Protein AF-A0A2G2BUH9-F1 (afdb_monomer_lite)

Foldseek 3Di:
DVVVVVVVVVVVVVVVVVCCCVCPVVVCVPVQKDDDDPPPDIDGDDDPPDDD

Sequence (52 aa):
MRIIFWAGFAAFITDQLTKYIVVHAMELSRVRSIDVFPPLLNFRYGENRGIN

Secondary structure (DSSP, 8-state):
-HHHHHHHHHHHHHHHHHHHIIIIIT-HHHH-EEEEETTTEEEE--------

Radius of gyration: 14.54 Å; chains: 1; bounding box: 29×29×36 Å

pLDDT: mean 95.67, std 6.18, range [63.72, 98.75]

Structure (mmCIF, N/CA/C/O backbone):
data_AF-A0A2G2BUH9-F1
#
_entry.id   AF-A0A2G2BUH9-F1
#
loop_
_atom_site.group_PDB
_atom_site.id
_atom_site.type_symbol
_atom_site.label_atom_id
_atom_site.label_alt_id
_atom_site.label_comp_id
_atom_site.label_asym_id
_atom_site.label_entity_id
_atom_site.label_seq_id
_atom_site.pdbx_PDB_ins_code
_atom_site.Cartn_x
_atom_site.Cartn_y
_atom_site.Cartn_z
_atom_site.occupancy
_atom_site.B_iso_or_equiv
_atom_site.auth_seq_id
_atom_site.auth_comp_id
_atom_site.auth_asym_id
_atom_site.auth_atom_id
_atom_site.pdbx_PDB_model_num
ATOM 1 N N . MET A 1 1 ? 16.896 -6.032 -18.926 1.00 81.88 1 MET A N 1
ATOM 2 C CA . MET A 1 1 ? 16.187 -4.730 -18.885 1.00 81.88 1 MET A CA 1
ATOM 3 C C . MET A 1 1 ? 14.674 -4.835 -19.092 1.00 81.88 1 MET A C 1
ATOM 5 O O . MET A 1 1 ? 13.953 -4.366 -18.226 1.00 81.88 1 MET A O 1
ATOM 9 N N . ARG A 1 2 ? 14.158 -5.496 -20.146 1.00 90.19 2 ARG A N 1
ATOM 10 C CA . ARG A 1 2 ? 12.699 -5.595 -20.412 1.00 90.19 2 ARG A CA 1
ATOM 11 C C . ARG A 1 2 ? 11.861 -6.187 -19.263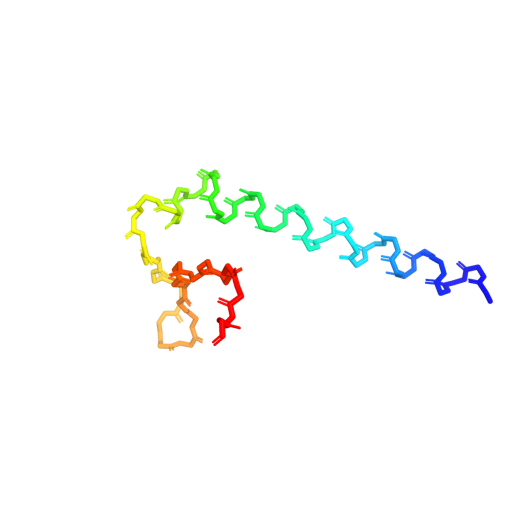 1.00 90.19 2 ARG A C 1
ATOM 13 O O . ARG A 1 2 ? 10.805 -5.656 -18.956 1.00 90.19 2 ARG A O 1
ATOM 20 N N . ILE A 1 3 ? 12.333 -7.259 -18.620 1.00 96.88 3 ILE A N 1
ATOM 21 C CA . ILE A 1 3 ? 11.626 -7.882 -17.481 1.00 96.88 3 ILE A CA 1
ATOM 22 C C . ILE A 1 3 ? 11.592 -6.941 -16.272 1.00 96.88 3 ILE A C 1
ATOM 24 O O . ILE A 1 3 ? 10.552 -6.790 -15.647 1.00 96.88 3 ILE A O 1
ATOM 28 N N . ILE A 1 4 ? 12.710 -6.270 -15.983 1.00 97.19 4 ILE A N 1
ATOM 29 C CA . ILE A 1 4 ? 12.817 -5.315 -14.870 1.00 97.19 4 ILE A CA 1
ATOM 30 C C . ILE A 1 4 ? 11.847 -4.148 -15.074 1.00 97.19 4 ILE A C 1
ATOM 32 O O . ILE A 1 4 ? 11.174 -3.753 -14.129 1.00 97.19 4 ILE A O 1
ATOM 36 N N . PHE A 1 5 ? 11.727 -3.645 -16.309 1.00 97.94 5 PHE A N 1
ATOM 37 C CA . PHE A 1 5 ? 10.757 -2.601 -16.635 1.00 97.94 5 PHE A CA 1
ATOM 38 C C . PHE A 1 5 ? 9.329 -3.037 -16.296 1.00 97.94 5 PHE A C 1
ATOM 40 O O . PHE A 1 5 ? 8.639 -2.343 -15.559 1.00 97.94 5 PHE A O 1
ATOM 47 N N . TRP A 1 6 ? 8.900 -4.204 -16.782 1.00 98.38 6 TRP A N 1
ATOM 48 C CA . TRP A 1 6 ? 7.540 -4.683 -16.532 1.00 98.38 6 TRP A CA 1
ATOM 49 C C . TRP A 1 6 ? 7.286 -5.025 -15.065 1.00 98.38 6 TRP A C 1
ATOM 51 O O . TRP A 1 6 ? 6.201 -4.745 -14.566 1.00 98.38 6 TRP A O 1
ATOM 61 N N . ALA A 1 7 ? 8.280 -5.566 -14.359 1.00 98.31 7 ALA A N 1
ATOM 62 C CA . ALA A 1 7 ? 8.184 -5.812 -12.925 1.00 98.31 7 ALA A CA 1
ATOM 63 C C . ALA A 1 7 ? 8.015 -4.502 -12.139 1.00 98.31 7 ALA A C 1
ATOM 65 O O . ALA A 1 7 ? 7.112 -4.396 -11.313 1.00 98.31 7 ALA A O 1
ATOM 66 N N . GLY A 1 8 ? 8.831 -3.483 -12.434 1.00 98.50 8 GLY A N 1
ATOM 67 C CA . GLY A 1 8 ? 8.714 -2.163 -11.812 1.00 98.50 8 GLY A CA 1
ATOM 68 C C . GLY A 1 8 ? 7.394 -1.471 -12.152 1.00 98.50 8 GLY A C 1
ATOM 69 O O . GLY A 1 8 ? 6.743 -0.919 -11.270 1.00 98.50 8 GLY A O 1
ATOM 70 N N . PHE A 1 9 ? 6.956 -1.564 -13.409 1.00 98.44 9 PHE A N 1
ATOM 71 C CA . PHE A 1 9 ? 5.670 -1.033 -13.851 1.00 98.44 9 PHE A CA 1
ATOM 72 C C . PHE A 1 9 ? 4.499 -1.695 -13.112 1.00 98.44 9 PHE A C 1
ATOM 74 O O . PHE A 1 9 ? 3.644 -1.002 -12.565 1.00 98.44 9 PHE A O 1
ATOM 81 N N . ALA A 1 10 ? 4.485 -3.027 -13.023 1.00 98.50 10 ALA A N 1
ATOM 82 C CA . ALA A 1 10 ? 3.454 -3.761 -12.298 1.00 98.50 10 ALA A CA 1
ATOM 83 C C . ALA A 1 10 ? 3.461 -3.439 -10.795 1.00 98.50 10 ALA A C 1
ATOM 85 O O . ALA A 1 10 ? 2.395 -3.249 -10.207 1.00 98.50 10 ALA A O 1
ATOM 86 N N . ALA A 1 11 ? 4.644 -3.324 -10.181 1.00 98.62 11 ALA A N 1
ATOM 87 C CA . ALA A 1 11 ? 4.780 -2.931 -8.781 1.00 98.62 11 ALA A CA 1
ATOM 88 C C . ALA A 1 11 ? 4.222 -1.521 -8.534 1.00 98.62 11 ALA A C 1
ATOM 90 O O . ALA A 1 11 ? 3.446 -1.332 -7.601 1.00 98.62 11 ALA A O 1
ATOM 91 N N . PHE A 1 12 ? 4.543 -0.558 -9.404 1.00 98.56 12 PHE A N 1
ATOM 92 C CA . PHE A 1 12 ? 4.018 0.805 -9.322 1.00 98.56 12 PHE A CA 1
ATOM 93 C C . PHE A 1 12 ? 2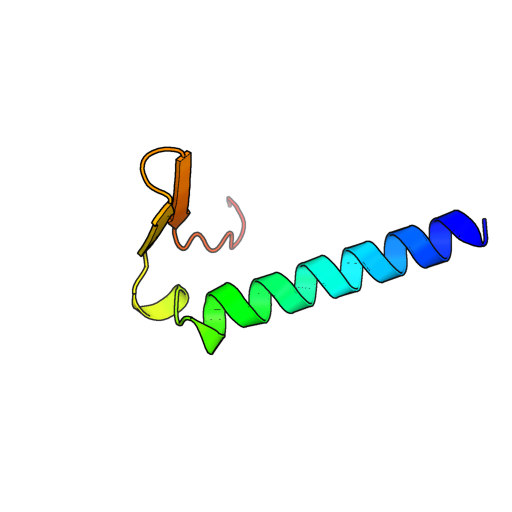.489 0.842 -9.433 1.00 98.56 12 PHE A C 1
ATOM 95 O O . PHE A 1 12 ? 1.827 1.450 -8.595 1.00 98.56 12 PHE A O 1
ATOM 102 N N . ILE A 1 13 ? 1.911 0.152 -10.422 1.00 98.75 13 ILE A N 1
ATOM 103 C CA . ILE A 1 13 ? 0.451 0.086 -10.580 1.00 98.75 13 ILE A CA 1
ATOM 104 C C . ILE A 1 13 ? -0.204 -0.561 -9.355 1.00 98.75 13 ILE A C 1
ATOM 106 O O . ILE A 1 13 ? -1.207 -0.052 -8.859 1.00 98.75 13 ILE A O 1
ATOM 110 N N . THR A 1 14 ? 0.377 -1.646 -8.838 1.00 98.69 14 THR A N 1
ATOM 111 C CA . THR A 1 14 ? -0.139 -2.338 -7.648 1.00 98.69 14 THR A CA 1
ATOM 112 C C . THR A 1 14 ? -0.098 -1.432 -6.415 1.00 98.69 14 THR A C 1
ATOM 114 O O . THR A 1 14 ? -1.086 -1.356 -5.684 1.00 98.69 14 THR A O 1
ATOM 117 N N . ASP A 1 15 ? 0.994 -0.694 -6.205 1.00 98.44 15 ASP A N 1
ATOM 118 C CA . ASP A 1 15 ? 1.127 0.271 -5.107 1.00 98.44 15 ASP A CA 1
ATOM 119 C C . ASP A 1 15 ? 0.054 1.369 -5.179 1.00 98.44 15 ASP A C 1
ATOM 121 O O . ASP A 1 15 ? -0.681 1.601 -4.216 1.00 98.44 15 ASP A O 1
ATOM 125 N N . GLN A 1 16 ? -0.095 2.012 -6.339 1.00 98.50 16 GLN A N 1
ATOM 126 C CA . GLN A 1 16 ? -1.051 3.108 -6.497 1.00 98.50 16 GLN A CA 1
ATOM 127 C C . GLN A 1 16 ? -2.502 2.626 -6.377 1.00 98.50 16 GLN A C 1
ATOM 129 O O . GLN A 1 16 ? -3.311 3.262 -5.696 1.00 98.50 16 GLN A O 1
ATOM 134 N N . LEU A 1 17 ? -2.830 1.481 -6.987 1.00 98.69 17 LEU A N 1
ATOM 135 C CA . LEU A 1 17 ? -4.179 0.918 -6.957 1.00 98.69 17 LEU A CA 1
ATOM 136 C C . LEU A 1 17 ? -4.587 0.507 -5.539 1.00 98.69 17 LEU A C 1
ATOM 138 O O . LEU A 1 17 ? -5.668 0.876 -5.078 1.00 98.69 17 LEU A O 1
ATOM 142 N N . THR A 1 18 ? -3.723 -0.218 -4.826 1.00 98.19 18 THR A N 1
ATOM 143 C CA . THR A 1 18 ? -4.016 -0.652 -3.451 1.00 98.19 18 THR A CA 1
ATOM 144 C C . THR A 1 18 ? -4.174 0.536 -2.505 1.00 98.19 18 THR A C 1
ATOM 146 O O . THR A 1 18 ? -5.119 0.557 -1.716 1.00 98.19 18 THR A O 1
ATOM 149 N N . LYS A 1 19 ? -3.340 1.577 -2.633 1.00 97.50 19 LYS A N 1
ATOM 150 C CA . LYS A 1 19 ? -3.489 2.819 -1.863 1.00 97.50 19 LYS A CA 1
ATOM 151 C C . LYS A 1 19 ? -4.815 3.515 -2.156 1.00 97.50 19 LYS A C 1
ATOM 153 O O . LYS A 1 19 ? -5.494 3.927 -1.219 1.00 97.50 19 LYS A O 1
ATOM 158 N N . TYR A 1 20 ? -5.206 3.633 -3.425 1.00 98.12 20 TYR A N 1
ATOM 159 C CA . TYR A 1 20 ? -6.483 4.249 -3.785 1.00 98.12 20 TYR A CA 1
ATOM 160 C C . TYR A 1 20 ? -7.661 3.498 -3.153 1.00 98.12 20 TYR A C 1
ATOM 162 O O . TYR A 1 20 ? -8.484 4.112 -2.472 1.00 98.12 20 TYR A O 1
ATOM 170 N N . ILE A 1 21 ? -7.689 2.170 -3.307 1.00 98.38 21 ILE A N 1
ATOM 171 C CA . ILE A 1 21 ? -8.746 1.314 -2.758 1.00 98.38 21 ILE A CA 1
ATOM 172 C C . ILE A 1 21 ? -8.819 1.461 -1.236 1.00 98.38 21 ILE A C 1
ATOM 174 O O . ILE A 1 21 ? -9.871 1.798 -0.703 1.00 98.38 21 ILE A O 1
ATOM 178 N N . VAL A 1 22 ? -7.707 1.262 -0.529 1.00 98.06 22 VAL A N 1
ATOM 179 C CA . VAL A 1 22 ? -7.711 1.253 0.939 1.00 98.06 22 VAL A CA 1
ATOM 180 C C . VAL A 1 22 ? -7.992 2.646 1.513 1.00 98.06 22 VAL A C 1
ATOM 182 O O . VAL A 1 22 ? -8.790 2.789 2.434 1.00 98.06 22 VAL A O 1
ATOM 185 N N . VAL A 1 23 ? -7.371 3.699 0.976 1.00 98.00 23 VAL A N 1
ATOM 186 C CA . VAL A 1 23 ? -7.476 5.050 1.554 1.00 98.00 23 VAL A CA 1
ATOM 187 C C . VAL A 1 23 ? -8.799 5.737 1.214 1.00 98.00 23 VAL A C 1
ATOM 189 O O . VAL A 1 23 ? -9.350 6.433 2.075 1.00 98.00 23 VAL A O 1
ATOM 192 N N . HIS A 1 24 ? -9.298 5.550 -0.012 1.00 97.19 24 HIS A N 1
ATOM 193 C CA . HIS A 1 24 ? -10.450 6.287 -0.537 1.00 97.19 24 HIS A CA 1
ATOM 194 C C . HIS A 1 24 ? -11.693 5.406 -0.629 1.00 97.19 24 HIS A C 1
ATOM 196 O O . HIS A 1 24 ? -12.710 5.758 -0.044 1.00 97.19 24 HIS A O 1
ATOM 202 N N . ALA A 1 25 ? -11.619 4.254 -1.304 1.00 97.81 25 ALA A N 1
ATOM 203 C CA . ALA A 1 25 ? -12.802 3.412 -1.510 1.00 97.81 25 ALA A CA 1
ATOM 204 C C . ALA A 1 25 ? -13.275 2.730 -0.214 1.00 97.81 25 ALA A C 1
ATOM 206 O O . ALA A 1 25 ? -14.470 2.664 0.045 1.00 97.81 25 ALA A O 1
ATOM 207 N N . MET A 1 26 ? -12.340 2.271 0.623 1.00 97.81 26 MET A N 1
ATOM 208 C CA . MET A 1 26 ? -12.619 1.763 1.974 1.00 97.81 26 MET A CA 1
ATOM 209 C C . MET A 1 26 ? -12.627 2.878 3.030 1.00 97.81 26 MET A C 1
ATOM 211 O O . MET A 1 26 ? -12.773 2.604 4.218 1.00 97.81 26 MET A O 1
ATOM 215 N N . GLU A 1 27 ? -12.426 4.129 2.603 1.00 97.81 27 GLU A N 1
ATOM 216 C CA . GLU A 1 27 ? -12.471 5.327 3.439 1.00 97.81 27 GLU A CA 1
ATOM 217 C C . GLU A 1 27 ? -11.538 5.286 4.667 1.00 97.81 27 GLU A C 1
ATOM 219 O O . GLU A 1 27 ? -11.821 5.932 5.680 1.00 97.81 27 GLU A O 1
ATOM 224 N N . LEU A 1 28 ? -10.400 4.572 4.608 1.00 98.12 28 LEU A N 1
ATOM 225 C CA . LEU A 1 28 ? -9.459 4.474 5.736 1.00 98.12 28 LEU A CA 1
ATOM 226 C C . LEU A 1 28 ? -8.979 5.854 6.214 1.00 98.12 28 LEU A C 1
ATOM 228 O O . LEU A 1 28 ? -8.742 6.046 7.406 1.00 98.12 28 LEU A O 1
ATOM 232 N N . SER A 1 29 ? -8.889 6.838 5.315 1.00 96.94 29 SER A N 1
ATOM 233 C CA . SER A 1 29 ? -8.605 8.237 5.674 1.00 96.94 29 SER A CA 1
ATOM 234 C C . SER A 1 29 ? -9.630 8.852 6.634 1.00 96.94 29 SER A C 1
ATOM 236 O O . SER A 1 29 ? -9.262 9.676 7.475 1.00 96.94 29 SER A O 1
ATOM 238 N N . ARG A 1 30 ? -10.896 8.424 6.558 1.00 97.81 30 ARG A N 1
ATOM 239 C CA . ARG A 1 30 ? -11.996 8.860 7.425 1.00 97.81 30 ARG A CA 1
ATOM 240 C C . ARG A 1 30 ? -12.091 8.016 8.689 1.00 97.81 30 ARG A C 1
ATOM 242 O O . ARG A 1 30 ? -12.089 8.576 9.781 1.00 97.81 30 ARG A O 1
ATOM 249 N N . VAL A 1 31 ? -12.160 6.688 8.548 1.00 97.62 31 VAL A N 1
ATOM 250 C CA . VAL A 1 31 ? -12.388 5.767 9.682 1.00 97.62 31 VAL A CA 1
ATOM 251 C C . VAL A 1 31 ? -11.138 5.531 10.531 1.00 97.62 31 VAL A C 1
ATOM 253 O O . VAL A 1 31 ? -11.243 5.078 11.665 1.00 97.62 3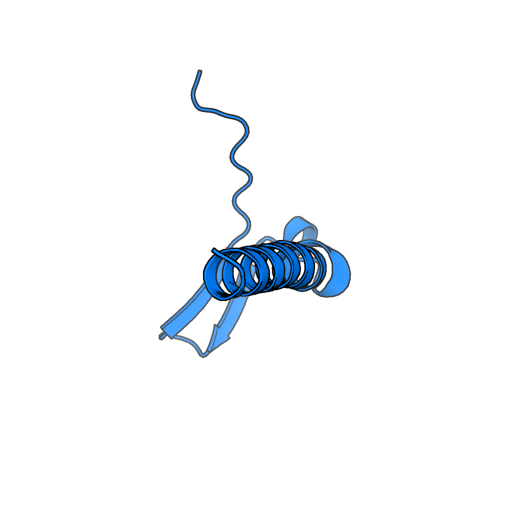1 VAL A O 1
ATOM 256 N N . ARG A 1 32 ? -9.952 5.864 10.003 1.00 97.62 32 ARG A N 1
ATOM 257 C CA . ARG A 1 32 ? -8.619 5.781 10.634 1.00 97.62 32 ARG A CA 1
ATOM 258 C C . ARG A 1 32 ? -8.122 4.377 10.980 1.00 97.62 32 ARG A C 1
ATOM 260 O O . ARG A 1 32 ? -6.906 4.185 11.046 1.00 97.62 32 ARG A O 1
ATOM 267 N N . SER A 1 33 ? -9.002 3.395 11.143 1.00 97.62 33 SER A N 1
ATOM 268 C CA . SER A 1 33 ? -8.636 1.995 11.344 1.00 97.62 33 SER A CA 1
ATOM 269 C C . SER A 1 33 ? -9.645 1.028 10.744 1.00 97.62 33 SER A C 1
ATOM 271 O O . SER A 1 33 ? -10.847 1.257 10.847 1.00 97.62 33 SER A O 1
ATOM 273 N N . ILE A 1 34 ? -9.147 -0.072 10.181 1.00 98.00 34 ILE A N 1
ATOM 274 C CA . ILE A 1 34 ? -9.950 -1.200 9.706 1.00 98.00 34 ILE A CA 1
ATOM 275 C C . ILE A 1 34 ? -9.292 -2.481 10.211 1.00 98.00 34 ILE A C 1
ATOM 277 O O . ILE A 1 34 ? -8.137 -2.760 9.882 1.00 98.00 34 ILE A O 1
ATOM 281 N N . ASP A 1 35 ? -10.030 -3.258 10.989 1.00 97.38 35 ASP A N 1
ATOM 282 C CA . ASP A 1 35 ? -9.588 -4.565 11.457 1.00 97.38 35 ASP A CA 1
ATOM 283 C C . ASP A 1 35 ? -9.952 -5.606 10.387 1.00 97.38 35 ASP A C 1
ATOM 285 O O . ASP A 1 35 ? -11.124 -5.902 10.164 1.00 97.38 35 ASP A O 1
ATOM 289 N N . VAL A 1 36 ? -8.950 -6.097 9.651 1.00 96.69 36 VAL A N 1
ATOM 290 C CA . VAL A 1 36 ? -9.165 -6.907 8.435 1.00 96.69 36 VAL A CA 1
ATOM 291 C C . VAL A 1 36 ? -9.152 -8.394 8.763 1.00 96.69 36 VAL A C 1
ATOM 293 O O . VAL A 1 36 ? -10.066 -9.126 8.395 1.00 96.69 36 VAL A O 1
ATOM 296 N N . PHE A 1 37 ? -8.108 -8.845 9.459 1.00 97.62 37 PHE A N 1
ATOM 297 C CA . PHE A 1 37 ? -8.000 -10.217 9.943 1.00 97.62 37 PHE A CA 1
ATOM 298 C C . PHE A 1 37 ? -7.251 -10.252 11.280 1.00 97.62 37 PHE A C 1
ATOM 300 O O . PHE A 1 37 ? -6.050 -10.538 11.321 1.00 97.62 37 PHE A O 1
ATOM 307 N N . PRO A 1 38 ? -7.921 -9.902 12.387 1.00 94.25 38 PRO A N 1
ATOM 308 C CA . PRO A 1 38 ? -7.286 -9.863 13.696 1.00 94.25 38 PRO A CA 1
ATOM 309 C C . PRO A 1 38 ? -6.840 -11.257 14.170 1.00 94.25 38 PRO A C 1
ATOM 311 O O . PRO A 1 38 ? -7.561 -12.231 13.954 1.00 94.25 38 PRO A O 1
ATOM 314 N N . PRO A 1 39 ? -5.677 -11.366 14.846 1.00 94.69 39 PRO A N 1
ATOM 315 C CA . PRO A 1 39 ? -4.765 -10.275 15.217 1.00 94.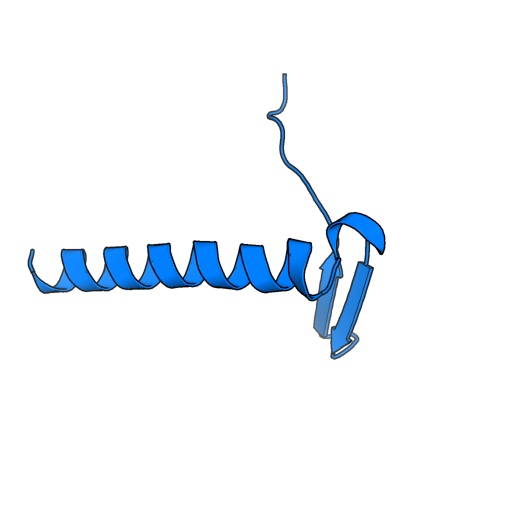69 39 PRO A CA 1
ATOM 316 C C . PRO A 1 39 ? -3.702 -9.953 14.148 1.00 94.69 39 PRO A C 1
ATOM 318 O O . PRO A 1 39 ? -2.840 -9.111 14.381 1.00 94.69 39 PRO A O 1
ATOM 321 N N . LEU A 1 40 ? -3.724 -10.633 13.000 1.00 98.06 40 LEU A N 1
ATOM 322 C CA . LEU A 1 40 ? -2.616 -10.654 12.043 1.00 98.06 40 LEU A CA 1
ATOM 323 C C . LEU A 1 40 ? -2.561 -9.421 11.133 1.00 98.06 40 LEU A C 1
ATOM 325 O O . LEU A 1 40 ? -1.469 -8.995 10.763 1.00 98.06 40 LEU A O 1
ATOM 329 N N . LEU A 1 41 ? -3.714 -8.851 10.764 1.00 96.94 41 LEU A N 1
ATOM 330 C CA . LEU A 1 41 ? -3.785 -7.744 9.811 1.00 96.94 41 LEU A CA 1
ATOM 331 C C . LEU A 1 41 ? -4.809 -6.686 10.217 1.00 96.94 41 LEU A C 1
ATOM 333 O O . LEU A 1 41 ? -6.010 -6.950 10.271 1.00 96.94 41 LEU A O 1
ATOM 337 N N . ASN A 1 42 ? -4.323 -5.459 10.394 1.00 97.31 42 ASN A N 1
ATOM 338 C CA . ASN A 1 42 ? -5.142 -4.273 10.606 1.00 97.31 42 ASN A CA 1
ATOM 339 C C . ASN A 1 42 ? -4.586 -3.128 9.762 1.00 97.31 42 ASN A C 1
ATOM 341 O O . ASN A 1 42 ? -3.375 -2.899 9.735 1.00 97.31 42 ASN A O 1
ATOM 345 N N . PHE A 1 43 ? -5.464 -2.378 9.107 1.00 97.88 43 PHE A N 1
ATOM 346 C CA . PHE A 1 43 ? -5.083 -1.151 8.427 1.00 97.88 43 PHE A CA 1
ATOM 347 C C . PHE A 1 43 ? -5.225 0.028 9.381 1.00 97.88 43 PHE A C 1
ATOM 349 O O . PHE A 1 43 ? -6.250 0.194 10.041 1.00 97.88 43 PHE A O 1
ATOM 356 N N . ARG A 1 44 ? -4.184 0.858 9.454 1.00 96.88 44 ARG A N 1
ATOM 357 C CA . ARG A 1 44 ? -4.146 2.083 10.257 1.00 96.88 44 ARG A CA 1
ATOM 358 C C . ARG A 1 44 ? -3.730 3.229 9.354 1.00 96.88 44 ARG A C 1
ATOM 360 O O . ARG A 1 44 ? -2.740 3.119 8.634 1.00 96.88 44 ARG A O 1
ATOM 367 N N . TYR A 1 45 ? -4.502 4.308 9.363 1.00 97.25 45 TYR A N 1
ATOM 368 C CA . TYR A 1 45 ? -4.169 5.472 8.556 1.00 97.25 45 TYR A CA 1
ATOM 369 C C . TYR A 1 45 ? -2.916 6.156 9.109 1.00 97.25 45 TYR A C 1
ATOM 371 O O . TYR A 1 45 ? -2.916 6.625 10.245 1.00 97.25 45 TYR A O 1
ATOM 379 N N . GLY A 1 46 ? -1.877 6.254 8.285 1.00 94.44 46 GLY A N 1
ATOM 380 C CA . GLY A 1 46 ? -0.667 7.014 8.572 1.00 94.44 46 GLY A CA 1
ATOM 381 C C . GLY A 1 46 ? -0.247 7.789 7.331 1.00 94.44 46 GLY A C 1
ATOM 382 O O . GLY A 1 46 ? 0.128 7.194 6.325 1.00 94.44 46 GLY A O 1
ATOM 383 N N . GLU A 1 47 ? -0.330 9.114 7.392 1.00 93.06 47 GLU A N 1
ATOM 384 C CA . GLU A 1 47 ? 0.104 9.999 6.312 1.00 93.06 47 GLU A CA 1
ATOM 385 C C . GLU A 1 47 ? 1.465 10.593 6.677 1.00 93.06 47 GLU A C 1
ATOM 387 O O . GLU A 1 47 ? 1.568 11.406 7.595 1.00 93.06 47 GLU A O 1
ATOM 392 N N . ASN A 1 48 ? 2.519 10.173 5.977 1.00 92.12 48 ASN A N 1
ATOM 393 C CA . ASN A 1 48 ? 3.856 10.719 6.180 1.00 92.12 48 ASN A CA 1
ATOM 394 C C . ASN A 1 48 ? 4.029 11.994 5.341 1.00 92.12 48 ASN A C 1
ATOM 396 O O . ASN A 1 48 ? 4.169 11.915 4.122 1.00 92.12 48 ASN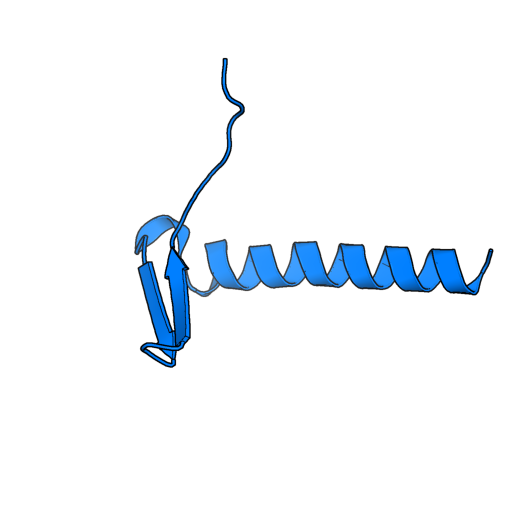 A O 1
ATOM 400 N N . ARG A 1 49 ? 4.031 13.160 5.998 1.00 92.62 49 ARG A N 1
ATOM 401 C CA . ARG A 1 49 ? 4.280 14.473 5.370 1.00 92.62 49 ARG A CA 1
ATOM 402 C C . ARG A 1 49 ? 5.747 14.917 5.437 1.00 92.62 49 ARG A C 1
ATOM 404 O O . ARG A 1 49 ? 6.045 16.067 5.138 1.00 92.62 49 ARG A O 1
ATOM 411 N N . GLY A 1 50 ? 6.645 14.006 5.811 1.00 91.06 50 GLY A N 1
ATOM 412 C CA . GLY A 1 50 ? 8.030 14.304 6.151 1.00 91.06 50 GLY A CA 1
ATOM 413 C C . GLY A 1 50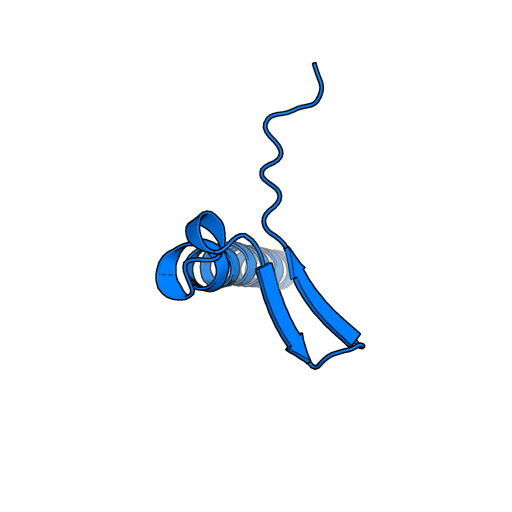 ? 8.200 14.546 7.649 1.00 91.06 50 GLY A C 1
ATOM 414 O O . GLY A 1 50 ? 7.297 15.031 8.331 1.00 91.06 50 GLY A O 1
ATOM 415 N N . ILE A 1 51 ? 9.369 14.171 8.157 1.00 73.81 51 ILE A N 1
ATOM 416 C CA . ILE A 1 51 ? 9.849 14.564 9.480 1.00 73.81 51 ILE A CA 1
ATOM 417 C C . ILE A 1 51 ? 10.650 15.839 9.211 1.00 73.81 51 ILE A C 1
ATOM 419 O O . ILE A 1 51 ? 11.607 15.769 8.442 1.00 73.81 51 ILE A O 1
ATOM 423 N N . ASN A 1 52 ? 10.210 16.991 9.724 1.00 63.72 52 ASN A N 1
ATOM 424 C CA . ASN A 1 52 ? 11.048 18.198 9.701 1.00 63.72 52 ASN A CA 1
ATOM 425 C C . ASN A 1 52 ? 12.327 17.954 10.503 1.00 63.72 52 ASN A C 1
ATOM 427 O O . ASN A 1 52 ? 12.196 17.405 11.622 1.00 63.72 52 ASN A O 1
#